Protein AF-A0A2W4VM36-F1 (afdb_monomer_lite)

Radius of gyration: 23.35 Å; chains: 1; bounding box: 33×44×79 Å

Sequence (121 aa):
MGRSMDVLLALVVIGFIAWWIRYNQLYSSGAVKVPFFSLGTQSQSKAKRVRVAHRPAPRATTKASPAAQREIGQAVSKITTYTHNSEVSVRLLHSTRQANMSKSMDWCAEKVIDDILRDRR

Structure (mmCIF, N/CA/C/O backbone):
data_AF-A0A2W4VM36-F1
#
_entry.id   AF-A0A2W4VM36-F1
#
loop_
_atom_site.group_PDB
_atom_site.id
_atom_site.type_symbol
_atom_site.label_atom_id
_atom_site.label_alt_id
_atom_site.label_comp_id
_atom_site.label_asym_id
_atom_site.label_entity_id
_atom_site.label_seq_id
_atom_site.pdbx_PDB_ins_code
_atom_site.Cartn_x
_atom_site.Cartn_y
_atom_site.Cartn_z
_atom_site.occupancy
_atom_site.B_iso_or_equiv
_atom_site.auth_seq_id
_atom_site.auth_comp_id
_atom_site.auth_asym_id
_atom_site.auth_atom_id
_atom_site.pdbx_PDB_model_num
ATOM 1 N N . MET A 1 1 ? 12.223 15.822 -35.181 1.00 57.28 1 MET A N 1
ATOM 2 C CA . MET A 1 1 ? 11.008 16.267 -34.458 1.00 57.28 1 MET A CA 1
ATOM 3 C C . MET A 1 1 ? 10.728 15.384 -33.226 1.00 57.28 1 MET A C 1
ATOM 5 O O . MET A 1 1 ? 9.612 14.931 -33.059 1.00 57.28 1 MET A O 1
ATOM 9 N N . GLY A 1 2 ? 11.724 15.111 -32.364 1.00 59.06 2 GLY A N 1
ATOM 10 C CA . GLY A 1 2 ? 11.544 14.240 -31.178 1.00 59.06 2 GLY A CA 1
ATOM 11 C C . GLY A 1 2 ? 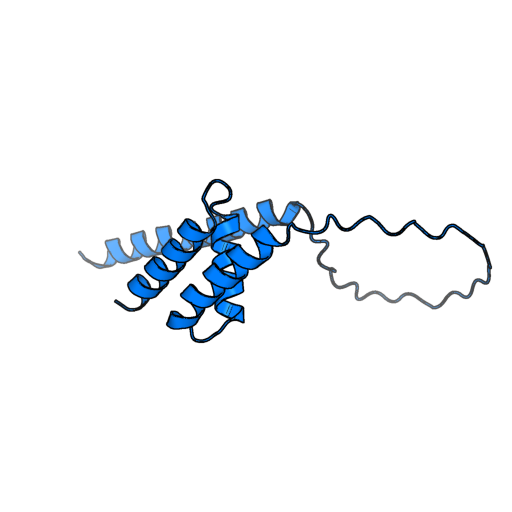11.633 14.973 -29.834 1.00 59.06 2 GLY A C 1
ATOM 12 O O . GLY A 1 2 ? 10.858 14.708 -28.930 1.00 59.06 2 GLY A O 1
ATOM 13 N N . ARG A 1 3 ? 12.501 15.989 -29.736 1.00 67.56 3 ARG A N 1
ATOM 14 C CA . ARG A 1 3 ? 12.806 16.693 -28.476 1.00 67.56 3 ARG A CA 1
ATOM 15 C C . ARG A 1 3 ? 11.641 17.486 -27.876 1.00 67.56 3 ARG A C 1
ATOM 17 O O . ARG A 1 3 ? 11.643 17.766 -26.687 1.00 67.56 3 ARG A O 1
ATOM 24 N N . SER A 1 4 ? 10.654 17.865 -28.684 1.00 71.94 4 SER A N 1
ATOM 25 C CA . SER A 1 4 ? 9.508 18.657 -28.222 1.00 71.94 4 SER A CA 1
ATOM 26 C C . SER A 1 4 ? 8.535 17.840 -27.364 1.00 71.94 4 SER A C 1
ATOM 28 O O . SER A 1 4 ? 7.858 18.413 -26.514 1.00 71.94 4 SER A O 1
ATOM 30 N N . MET A 1 5 ? 8.474 16.515 -27.554 1.00 74.44 5 MET A N 1
ATOM 31 C CA . MET A 1 5 ? 7.573 15.650 -26.783 1.00 74.44 5 MET A CA 1
ATOM 32 C C . MET A 1 5 ? 8.145 15.309 -25.403 1.00 74.44 5 MET A C 1
ATOM 34 O O . MET A 1 5 ? 7.396 15.298 -24.429 1.00 74.44 5 MET A O 1
ATOM 38 N N . ASP A 1 6 ? 9.467 15.151 -25.293 1.00 79.38 6 ASP A N 1
ATOM 39 C CA . ASP A 1 6 ? 10.146 14.931 -24.008 1.00 79.38 6 ASP A CA 1
ATOM 40 C C . ASP A 1 6 ? 9.979 16.123 -23.054 1.00 79.38 6 ASP A C 1
ATOM 42 O O . ASP A 1 6 ? 9.749 15.949 -21.858 1.00 79.38 6 ASP A O 1
ATOM 46 N N . VAL A 1 7 ? 10.033 17.350 -23.585 1.00 82.44 7 VAL A N 1
ATOM 47 C CA . VAL A 1 7 ? 9.868 18.573 -22.781 1.00 82.44 7 VAL A CA 1
ATOM 48 C C . VAL A 1 7 ? 8.433 18.708 -22.269 1.00 82.44 7 VAL A C 1
ATOM 50 O O . VAL A 1 7 ? 8.229 19.060 -21.109 1.00 82.44 7 VAL A O 1
ATOM 53 N N . LEU A 1 8 ? 7.431 18.383 -23.092 1.00 81.75 8 LEU A N 1
ATOM 54 C CA . LEU A 1 8 ? 6.030 18.391 -22.660 1.00 81.75 8 LEU A CA 1
ATOM 55 C C . LEU A 1 8 ? 5.766 17.339 -21.579 1.00 81.75 8 LEU A C 1
ATOM 57 O O . LEU A 1 8 ? 5.112 17.645 -20.582 1.00 81.75 8 LEU A O 1
ATOM 61 N N . LEU A 1 9 ? 6.322 16.134 -21.728 1.00 80.94 9 LEU A N 1
ATOM 62 C CA . LEU A 1 9 ? 6.195 15.079 -20.723 1.00 80.94 9 LEU A CA 1
ATOM 63 C C . LEU A 1 9 ? 6.853 15.492 -19.397 1.00 80.94 9 LEU A C 1
ATOM 65 O O . LEU A 1 9 ? 6.249 15.341 -18.336 1.00 80.94 9 LEU A O 1
ATOM 69 N N . ALA A 1 10 ? 8.047 16.086 -19.456 1.00 83.38 10 ALA A N 1
ATOM 70 C CA . ALA A 1 10 ? 8.747 16.579 -18.274 1.00 83.38 10 ALA A CA 1
ATOM 71 C C . ALA A 1 10 ? 7.945 17.663 -17.536 1.00 83.38 10 ALA A C 1
ATOM 73 O O . ALA A 1 10 ? 7.833 17.612 -16.313 1.00 83.38 10 ALA A O 1
ATOM 74 N N . LEU A 1 11 ? 7.329 18.608 -18.255 1.00 87.31 11 LEU A N 1
ATOM 75 C CA . LEU A 1 11 ? 6.503 19.654 -17.641 1.00 87.31 11 LEU A CA 1
ATOM 76 C C . LEU A 1 11 ? 5.245 19.088 -16.969 1.00 87.31 11 LEU A C 1
ATOM 78 O O . LEU A 1 11 ? 4.884 19.538 -15.881 1.00 87.31 11 LEU A O 1
ATOM 82 N N . VAL A 1 12 ? 4.612 18.074 -17.566 1.00 89.50 12 VAL A N 1
ATOM 83 C CA . VAL A 1 12 ? 3.453 17.391 -16.966 1.00 89.50 12 VAL A CA 1
ATOM 84 C C . VAL A 1 12 ? 3.860 16.637 -15.699 1.00 89.50 12 VAL A C 1
ATOM 86 O O . VAL A 1 12 ? 3.175 16.739 -14.681 1.00 89.50 12 VAL A O 1
ATOM 89 N N . VAL A 1 13 ? 4.998 15.939 -15.720 1.00 89.94 13 VAL A N 1
ATOM 90 C CA . VAL A 1 13 ? 5.521 15.210 -14.554 1.00 89.94 13 VAL A CA 1
ATOM 91 C C . VAL A 1 13 ? 5.911 16.172 -13.429 1.00 89.94 13 VAL A C 1
ATOM 93 O O . VAL A 1 13 ? 5.514 15.965 -12.283 1.00 89.94 13 VAL A O 1
ATOM 96 N N . ILE A 1 14 ? 6.620 17.260 -13.740 1.00 87.62 14 ILE A N 1
ATOM 97 C CA . ILE A 1 14 ? 7.004 18.283 -12.754 1.00 87.62 14 ILE A CA 1
ATOM 98 C C . ILE A 1 14 ? 5.755 18.948 -12.158 1.00 87.62 14 ILE A C 1
ATOM 100 O O . ILE A 1 14 ? 5.670 19.117 -10.940 1.00 87.62 14 ILE A O 1
ATOM 104 N N . GLY A 1 15 ? 4.760 19.269 -12.991 1.00 88.75 15 GLY A N 1
ATOM 105 C CA . GLY A 1 15 ? 3.479 19.816 -12.545 1.00 88.75 15 GLY A CA 1
ATOM 106 C C . GLY A 1 15 ? 2.716 18.857 -11.630 1.00 88.75 15 GLY A C 1
ATOM 107 O O . GLY A 1 15 ? 2.210 19.278 -10.590 1.00 88.75 15 GLY A O 1
ATOM 108 N N . PHE A 1 16 ? 2.691 17.564 -11.963 1.00 90.44 16 PHE A N 1
ATOM 109 C CA . PHE A 1 16 ? 2.055 16.530 -11.147 1.00 90.44 16 PHE A CA 1
ATOM 110 C C . PHE A 1 16 ? 2.750 16.360 -9.792 1.00 90.44 16 PHE A C 1
ATOM 112 O O . PHE A 1 16 ? 2.077 16.319 -8.764 1.00 90.44 16 PHE A O 1
ATOM 119 N N . ILE A 1 17 ? 4.087 16.342 -9.763 1.00 87.94 17 ILE A N 1
ATOM 120 C CA . ILE A 1 17 ? 4.870 16.260 -8.520 1.00 87.94 17 ILE A CA 1
ATOM 121 C C . ILE A 1 17 ? 4.621 17.495 -7.643 1.00 87.94 17 ILE A C 1
ATOM 123 O O . ILE A 1 17 ? 4.359 17.361 -6.447 1.00 87.94 17 ILE A O 1
ATOM 127 N N . ALA A 1 18 ? 4.645 18.700 -8.219 1.00 87.31 18 ALA A N 1
ATOM 128 C CA . ALA A 1 18 ? 4.385 19.935 -7.480 1.00 87.31 18 ALA A CA 1
ATOM 129 C C . ALA A 1 18 ? 2.949 19.986 -6.927 1.00 87.31 18 ALA A C 1
ATOM 131 O O . ALA A 1 18 ? 2.739 20.351 -5.766 1.00 87.31 18 ALA A O 1
ATOM 132 N N . TRP A 1 19 ? 1.965 19.569 -7.728 1.00 90.19 19 TRP A N 1
ATOM 133 C CA . TRP A 1 19 ? 0.569 19.464 -7.308 1.00 90.19 19 TRP A CA 1
ATOM 134 C C . TRP A 1 19 ? 0.386 18.423 -6.197 1.00 90.19 19 TRP A C 1
ATOM 136 O O . TRP A 1 19 ? -0.277 18.712 -5.204 1.00 90.19 19 TRP A O 1
ATOM 146 N N . TRP A 1 20 ? 1.044 17.267 -6.300 1.00 90.00 20 TRP A N 1
ATOM 147 C CA . TRP A 1 20 ? 1.037 16.215 -5.281 1.00 90.00 20 TRP A CA 1
ATOM 148 C C . TRP A 1 20 ? 1.623 16.694 -3.946 1.00 90.00 20 TRP A C 1
ATOM 150 O O . TRP A 1 20 ? 1.022 16.487 -2.890 1.00 90.00 20 TRP A O 1
ATOM 160 N N . ILE A 1 21 ? 2.758 17.401 -3.977 1.00 84.25 21 ILE A N 1
ATOM 161 C CA . ILE A 1 21 ? 3.381 17.990 -2.779 1.00 84.25 21 ILE A CA 1
ATOM 162 C C . ILE A 1 21 ? 2.445 19.024 -2.138 1.00 84.25 21 ILE A C 1
ATOM 164 O O . ILE A 1 21 ? 2.244 19.011 -0.920 1.00 84.25 21 ILE A O 1
ATOM 168 N N . ARG A 1 22 ? 1.838 19.902 -2.947 1.00 79.31 22 ARG A N 1
ATOM 169 C CA . ARG A 1 22 ? 0.881 20.916 -2.479 1.00 79.31 22 ARG A CA 1
ATOM 170 C C . ARG A 1 22 ? -0.367 20.268 -1.872 1.00 79.31 22 ARG A C 1
ATOM 172 O O . ARG A 1 22 ? -0.787 20.672 -0.789 1.00 79.31 22 ARG A O 1
ATOM 179 N N . TYR A 1 23 ? -0.917 19.247 -2.525 1.00 78.50 23 TYR A N 1
ATOM 180 C CA . TYR A 1 23 ? -2.064 18.476 -2.047 1.00 78.50 23 TYR A CA 1
ATOM 181 C C . TYR A 1 23 ? -1.762 17.804 -0.702 1.00 78.50 23 TYR A C 1
ATOM 183 O O . TYR A 1 23 ? -2.552 17.916 0.235 1.00 78.50 23 TYR A O 1
ATOM 191 N N . ASN A 1 24 ? -0.573 17.210 -0.556 1.00 78.06 24 ASN A N 1
ATOM 192 C CA . ASN A 1 24 ? -0.141 16.577 0.688 1.00 78.06 24 ASN A CA 1
ATOM 193 C C . ASN A 1 24 ? 0.087 17.587 1.835 1.00 78.06 24 ASN A C 1
ATOM 195 O O . ASN A 1 24 ? -0.206 17.283 2.992 1.00 78.06 24 ASN A O 1
ATOM 199 N N . GLN A 1 25 ? 0.550 18.812 1.542 1.00 66.38 25 GLN A N 1
ATOM 200 C CA . GLN A 1 25 ? 0.650 19.884 2.548 1.00 66.38 25 GLN A CA 1
ATOM 201 C C . GLN A 1 25 ? -0.722 20.395 3.011 1.00 66.38 25 GLN A C 1
ATOM 203 O O . GLN A 1 25 ? -0.924 20.613 4.209 1.00 66.38 25 GLN A O 1
ATOM 208 N N . LEU A 1 26 ? -1.679 20.561 2.092 1.00 62.94 26 LEU A N 1
ATOM 209 C CA . LEU A 1 26 ? -3.048 20.948 2.449 1.00 62.94 26 LEU A CA 1
ATOM 210 C C . LEU A 1 26 ? -3.749 19.856 3.268 1.00 62.94 26 LEU A C 1
ATOM 212 O O . LEU A 1 26 ? -4.417 20.174 4.248 1.00 62.94 26 LEU A O 1
ATOM 216 N N . TYR A 1 27 ? -3.530 18.580 2.943 1.00 59.12 27 TYR A N 1
ATOM 217 C CA . TYR A 1 27 ? -4.050 17.461 3.738 1.00 59.12 27 TYR A CA 1
ATOM 218 C C . TYR A 1 27 ? -3.354 17.317 5.103 1.00 59.12 27 TYR A C 1
ATOM 220 O O . TYR A 1 27 ? -3.999 16.995 6.101 1.00 59.12 27 TYR A O 1
ATOM 228 N N . SER A 1 28 ? -2.056 17.624 5.186 1.00 54.16 28 SER A N 1
ATOM 229 C CA . SER A 1 28 ? -1.293 17.614 6.448 1.00 54.16 28 SER A CA 1
ATOM 230 C C . SER A 1 28 ? -1.625 18.791 7.379 1.00 54.16 28 SER A C 1
ATOM 232 O O . SER A 1 28 ? -1.258 18.769 8.555 1.00 54.16 28 SER A O 1
ATOM 234 N N . SER A 1 29 ? -2.378 19.792 6.905 1.00 51.03 29 SER A N 1
ATOM 235 C CA . SER A 1 29 ? -2.832 20.935 7.717 1.00 51.03 29 SER A CA 1
ATOM 236 C C . SER A 1 29 ? -3.943 20.574 8.718 1.00 51.03 29 SER A C 1
ATOM 238 O O . SER A 1 29 ? -4.366 21.420 9.503 1.00 51.03 29 SER A O 1
ATOM 240 N N . GLY A 1 30 ? -4.384 19.311 8.736 1.00 52.44 30 GLY A N 1
ATOM 241 C CA . GLY A 1 30 ? -5.329 18.789 9.719 1.00 52.44 30 GLY A CA 1
ATOM 242 C C . GLY A 1 30 ? -4.738 18.487 11.102 1.00 52.44 30 GLY A C 1
ATOM 243 O O . GLY A 1 30 ? -5.487 18.569 12.067 1.00 52.44 30 GLY A O 1
ATOM 244 N N . ALA A 1 31 ? -3.442 18.152 11.234 1.00 52.44 31 ALA A N 1
ATOM 245 C CA . ALA A 1 31 ? -2.775 17.963 12.536 1.00 52.44 31 ALA A CA 1
ATOM 246 C C . ALA A 1 31 ? -1.314 17.485 12.405 1.00 52.44 31 ALA A C 1
ATOM 248 O O . ALA A 1 31 ? -1.039 16.328 12.695 1.00 52.44 31 ALA A O 1
ATOM 249 N N . VAL A 1 32 ? -0.342 18.347 12.088 1.00 48.34 32 VAL A N 1
ATOM 250 C CA . VAL A 1 32 ? 1.028 18.143 12.602 1.00 48.34 32 VAL A CA 1
ATOM 251 C C . VAL A 1 32 ? 1.684 19.498 12.858 1.00 48.34 32 VAL A C 1
ATOM 253 O O . VAL A 1 32 ? 2.175 20.167 11.954 1.00 48.34 32 VAL A O 1
ATOM 256 N N . LYS A 1 33 ? 1.722 19.893 14.134 1.00 47.38 33 LYS A N 1
ATOM 257 C CA . LYS A 1 33 ? 2.700 20.849 14.662 1.00 47.38 33 LYS A CA 1
ATOM 258 C C . LYS A 1 33 ? 4.086 20.225 14.451 1.00 47.38 33 LYS A C 1
ATOM 260 O O . LYS A 1 33 ? 4.552 19.461 15.290 1.00 47.38 33 LYS A O 1
ATOM 265 N N . VAL A 1 34 ? 4.718 20.481 13.310 1.00 51.62 34 VAL A N 1
ATOM 266 C CA . VAL A 1 34 ? 6.144 20.185 13.139 1.00 51.62 34 VAL A CA 1
ATOM 267 C C . VAL A 1 34 ? 6.924 21.164 14.025 1.00 51.62 34 VAL A C 1
ATOM 269 O O . VAL A 1 34 ? 6.666 22.369 13.950 1.00 51.62 34 VAL A O 1
ATOM 272 N N . PRO A 1 35 ? 7.807 20.689 14.922 1.00 50.12 35 PRO A N 1
ATOM 273 C CA . PRO A 1 35 ? 8.565 21.558 15.807 1.00 50.12 35 PRO A CA 1
ATOM 274 C C . PRO A 1 35 ? 9.556 22.349 14.959 1.00 50.12 35 PRO A C 1
ATOM 276 O O . PRO A 1 35 ? 10.611 21.855 14.568 1.00 50.12 35 PRO A O 1
ATOM 279 N N . PHE A 1 36 ? 9.180 23.583 14.639 1.00 47.00 36 PHE A N 1
ATOM 280 C CA . PHE A 1 36 ? 10.106 24.551 14.094 1.00 47.00 36 PHE A CA 1
ATOM 281 C C . PHE A 1 36 ? 11.180 24.816 15.151 1.00 47.00 36 PHE A C 1
ATOM 283 O O . PHE A 1 36 ? 10.902 25.178 16.293 1.00 47.00 36 PHE A O 1
ATOM 290 N N . PHE A 1 37 ? 12.404 24.545 14.730 1.00 49.75 37 PHE A N 1
ATOM 291 C CA . PHE A 1 37 ? 13.678 24.835 15.356 1.00 49.75 37 PHE A CA 1
ATOM 292 C C . PHE A 1 37 ? 13.659 26.206 16.065 1.00 49.75 37 PHE A C 1
ATOM 294 O O . PHE A 1 37 ? 13.718 27.248 15.418 1.00 49.75 37 PHE A O 1
ATOM 301 N N . SER A 1 38 ? 13.570 26.217 17.398 1.00 41.31 38 SER A N 1
ATOM 302 C CA . SER A 1 38 ? 13.738 27.431 18.206 1.00 41.31 38 SER A CA 1
ATOM 303 C C . SER A 1 38 ? 15.137 27.421 18.809 1.00 41.31 38 SER A C 1
ATOM 305 O O . SER A 1 38 ? 15.342 27.048 19.964 1.00 41.31 38 SER A O 1
ATOM 307 N N . LEU A 1 39 ? 16.115 27.806 17.990 1.00 52.69 39 LEU A N 1
ATOM 308 C CA . LEU A 1 39 ? 17.446 28.184 18.447 1.00 52.69 39 LEU A CA 1
ATOM 309 C C . LEU A 1 39 ? 17.320 29.577 19.087 1.00 52.69 39 LEU A C 1
ATOM 311 O O . LEU A 1 39 ? 17.382 30.599 18.412 1.00 52.69 39 LEU A O 1
ATOM 315 N N . GLY A 1 40 ? 17.034 29.612 20.386 1.00 42.81 40 GLY A N 1
ATOM 316 C CA . GLY A 1 40 ? 16.792 30.855 21.110 1.00 42.81 40 GLY A CA 1
ATOM 317 C C . GLY A 1 40 ? 16.876 30.632 22.610 1.00 42.81 40 GLY A C 1
ATOM 318 O O . GLY A 1 40 ? 15.947 30.130 23.232 1.00 42.81 40 GLY A O 1
ATOM 319 N N . THR A 1 41 ? 18.032 30.982 23.157 1.00 56.09 41 THR A N 1
ATOM 320 C CA . THR A 1 41 ? 18.379 31.130 24.574 1.00 56.09 41 THR A CA 1
ATOM 321 C C . THR A 1 41 ? 17.193 31.475 25.485 1.00 56.09 41 THR A C 1
ATOM 323 O O . THR A 1 41 ? 16.659 32.581 25.411 1.00 56.09 41 THR A O 1
ATOM 326 N N . GLN A 1 42 ? 16.839 30.592 26.423 1.00 46.88 42 GLN A N 1
ATOM 327 C CA . GLN A 1 42 ? 15.996 30.980 27.556 1.00 46.88 42 GLN A CA 1
ATOM 328 C C . GLN A 1 42 ? 16.549 30.438 28.875 1.00 46.88 42 GLN A C 1
ATOM 330 O O . GLN A 1 42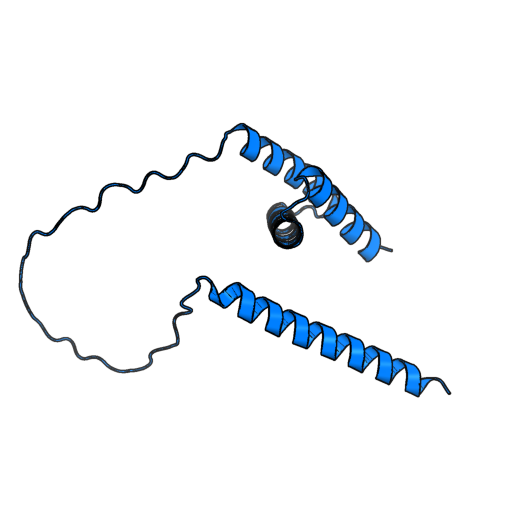 ? 16.275 29.329 29.324 1.00 46.88 42 GLN A O 1
ATOM 335 N N . SER A 1 43 ? 17.408 31.288 29.433 1.00 45.38 43 SER A N 1
ATOM 336 C CA . SER A 1 43 ? 17.655 31.544 30.848 1.00 45.38 43 SER A CA 1
ATOM 337 C C . SER A 1 43 ? 16.728 30.812 31.828 1.00 45.38 43 SER A C 1
ATOM 339 O O . SER A 1 43 ? 15.514 31.030 31.868 1.00 45.38 43 SER A O 1
ATOM 341 N N . GLN A 1 44 ? 17.344 29.985 32.674 1.00 54.50 44 GLN A N 1
ATOM 342 C CA . GLN A 1 44 ? 16.719 29.375 33.839 1.00 54.50 44 GLN A CA 1
ATOM 343 C C . GLN A 1 44 ? 16.205 30.456 34.793 1.00 54.50 44 GLN A C 1
ATOM 345 O O . GLN A 1 44 ? 16.982 31.143 35.451 1.00 54.50 44 GLN A O 1
ATOM 350 N N . SER A 1 45 ? 14.886 30.549 34.936 1.00 47.22 45 SER A N 1
ATOM 351 C CA . SER A 1 45 ? 14.264 31.304 36.022 1.00 47.22 45 SER A CA 1
ATOM 352 C C . SER A 1 45 ? 13.583 30.332 36.978 1.00 47.22 45 SER A C 1
ATOM 354 O O . SER A 1 45 ? 12.537 29.757 36.686 1.00 47.22 45 SER A O 1
ATOM 356 N N . LYS A 1 46 ? 14.221 30.142 38.137 1.00 54.22 46 LYS A N 1
ATOM 357 C CA . LYS A 1 46 ? 13.657 29.523 39.340 1.00 54.22 46 LYS A CA 1
ATOM 358 C C . LYS A 1 46 ? 12.296 30.147 39.673 1.00 54.22 46 LYS A C 1
ATOM 360 O O . LYS A 1 46 ? 12.242 31.336 39.963 1.00 54.22 46 LYS A O 1
ATOM 365 N N . ALA A 1 47 ? 11.241 29.341 39.781 1.00 51.06 47 ALA A N 1
ATOM 366 C CA . ALA A 1 47 ? 10.076 29.689 40.598 1.00 51.06 47 ALA A CA 1
ATOM 367 C C . ALA A 1 47 ? 9.282 28.445 41.026 1.00 51.06 47 ALA A C 1
ATOM 369 O O . ALA A 1 47 ? 8.397 27.944 40.342 1.00 51.06 47 ALA A O 1
ATOM 370 N N . LYS A 1 48 ? 9.619 27.984 42.229 1.00 61.69 48 LYS A N 1
ATOM 371 C CA . LYS A 1 48 ? 8.755 27.328 43.216 1.00 61.69 48 LYS A CA 1
ATOM 372 C C . LYS A 1 48 ? 7.267 27.689 43.046 1.00 61.69 48 LYS A C 1
ATOM 374 O O . LYS A 1 48 ? 6.917 28.847 43.257 1.00 61.69 48 LYS A O 1
ATOM 379 N N . ARG A 1 49 ? 6.396 26.697 42.806 1.00 51.47 49 ARG A N 1
ATOM 380 C CA . ARG A 1 49 ? 5.048 26.595 43.414 1.00 51.47 49 ARG A CA 1
ATOM 381 C C . ARG A 1 49 ? 4.375 25.256 43.100 1.00 51.47 49 ARG A C 1
ATOM 383 O O . ARG A 1 49 ? 3.986 24.972 41.976 1.00 51.47 49 ARG A O 1
ATOM 390 N N . VAL A 1 50 ? 4.205 24.472 44.160 1.00 60.69 50 VAL A N 1
ATOM 391 C CA . VAL A 1 50 ? 3.264 23.357 44.266 1.00 60.69 50 VAL A CA 1
ATOM 392 C C . VAL A 1 50 ? 1.854 23.874 43.979 1.00 60.69 50 VAL A C 1
ATOM 394 O O . VAL A 1 50 ? 1.379 24.769 44.679 1.00 60.69 50 VAL A O 1
ATOM 397 N N . ARG A 1 51 ? 1.175 23.294 42.985 1.00 53.94 51 ARG A N 1
ATOM 398 C CA . ARG A 1 51 ? -0.290 23.275 42.900 1.00 53.94 51 ARG A CA 1
ATOM 399 C C . ARG A 1 51 ? -0.748 21.915 42.387 1.00 53.94 51 ARG A C 1
ATOM 401 O O . ARG A 1 51 ? -0.425 21.507 41.279 1.00 53.94 51 ARG A O 1
ATOM 408 N N . VAL A 1 52 ? -1.500 21.237 43.245 1.00 60.53 52 VAL A N 1
ATOM 409 C CA . VAL A 1 52 ? -2.355 20.094 42.937 1.00 60.53 52 VAL A CA 1
ATOM 410 C C . VAL A 1 52 ? -3.337 20.525 41.845 1.00 60.53 52 VAL A C 1
ATOM 412 O O . VAL A 1 52 ? -4.086 21.476 42.052 1.00 60.53 52 VAL A O 1
ATOM 415 N N . ALA A 1 53 ? -3.329 19.861 40.689 1.00 55.22 53 ALA A N 1
ATOM 416 C CA . ALA A 1 53 ? -4.355 20.051 39.668 1.00 55.22 53 ALA A CA 1
ATOM 417 C C . ALA A 1 53 ? -4.531 18.781 38.821 1.00 55.22 53 ALA A C 1
ATOM 419 O O . ALA A 1 53 ? -3.639 18.371 38.089 1.00 55.22 53 ALA A O 1
ATOM 420 N N . HIS A 1 54 ? -5.707 18.176 38.991 1.00 53.03 54 HIS A N 1
ATOM 421 C CA . HIS A 1 54 ? -6.448 17.316 38.068 1.00 53.03 54 HIS A CA 1
ATOM 422 C C . HIS A 1 54 ? -5.664 16.325 37.186 1.00 53.03 54 HIS A C 1
ATOM 424 O O . HIS A 1 54 ? -5.192 16.654 36.102 1.00 53.03 54 HIS A O 1
ATOM 430 N N . ARG A 1 55 ? -5.670 15.045 37.589 1.00 55.53 55 ARG A N 1
ATOM 431 C CA . ARG A 1 55 ? -5.482 13.909 36.670 1.00 55.53 55 ARG A CA 1
ATOM 432 C C . ARG A 1 55 ? -6.563 13.982 35.574 1.00 55.53 55 ARG A C 1
ATOM 434 O O . ARG A 1 55 ? -7.739 13.857 35.928 1.00 55.53 55 ARG A O 1
ATOM 441 N N . PRO A 1 56 ? -6.225 14.159 34.285 1.00 58.59 56 PRO A N 1
ATOM 442 C CA . PRO A 1 56 ? -7.188 13.945 33.215 1.00 58.59 56 PRO A CA 1
ATOM 443 C C . PRO A 1 56 ? -7.511 12.448 33.149 1.00 58.59 56 PRO A C 1
ATOM 445 O O . PRO A 1 56 ? -6.613 11.605 33.180 1.00 58.59 56 PRO A O 1
ATOM 448 N N . ALA A 1 57 ? -8.801 12.119 33.110 1.00 64.12 57 ALA A N 1
ATOM 449 C CA . ALA A 1 57 ? -9.274 10.749 32.958 1.00 64.12 57 ALA A CA 1
ATOM 450 C C . ALA A 1 57 ? -8.655 10.096 31.702 1.00 64.12 57 ALA A C 1
ATOM 452 O O . ALA A 1 57 ? -8.481 10.783 30.687 1.00 64.12 57 ALA A O 1
ATOM 453 N N . PRO A 1 58 ? -8.322 8.791 31.734 1.00 59.94 58 PRO A N 1
ATOM 454 C CA . PRO A 1 58 ? -7.813 8.091 30.565 1.00 59.94 58 PRO A CA 1
ATOM 455 C C . PRO A 1 58 ? -8.875 8.135 29.466 1.00 59.94 58 PRO A C 1
ATOM 457 O O . PRO A 1 58 ? -9.954 7.556 29.578 1.00 59.94 58 PRO A O 1
ATOM 460 N N . ARG A 1 59 ? -8.558 8.880 28.407 1.00 52.72 59 ARG A N 1
ATOM 461 C CA . ARG A 1 59 ? -9.344 8.987 27.183 1.00 52.72 59 ARG A CA 1
ATOM 462 C C . ARG A 1 59 ? -9.547 7.569 26.657 1.00 52.72 59 ARG A C 1
ATOM 464 O O . ARG A 1 59 ? -8.570 6.913 26.306 1.00 52.72 59 ARG A O 1
ATOM 471 N N . ALA A 1 60 ? -10.791 7.094 26.667 1.00 52.69 60 ALA A N 1
ATOM 472 C CA . ALA A 1 60 ? -11.160 5.789 26.144 1.00 52.69 60 ALA A CA 1
ATOM 473 C C . ALA A 1 60 ? -10.629 5.668 24.711 1.00 52.69 60 ALA A C 1
ATOM 475 O O . ALA A 1 60 ? -11.140 6.301 23.787 1.00 52.69 60 ALA A O 1
ATOM 476 N N . THR A 1 61 ? -9.561 4.895 24.538 1.00 56.09 61 THR A N 1
ATOM 477 C CA . THR A 1 61 ? -9.144 4.421 23.230 1.00 56.09 61 THR A CA 1
ATOM 478 C C . THR A 1 61 ? -10.270 3.514 22.765 1.00 56.09 61 THR A C 1
ATOM 480 O O . THR A 1 61 ? -10.512 2.449 23.334 1.00 56.09 61 THR A O 1
ATOM 483 N N . THR A 1 62 ? -11.042 3.988 21.793 1.00 60.81 62 THR A N 1
ATOM 484 C CA . THR A 1 62 ? -12.009 3.184 21.054 1.00 60.81 62 THR A CA 1
ATOM 485 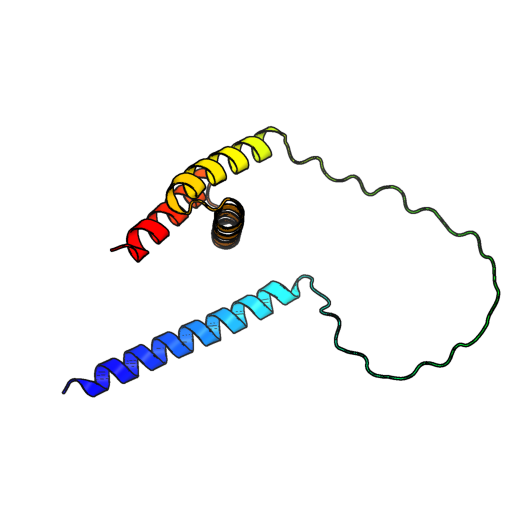C C . THR A 1 62 ? -11.273 1.937 20.584 1.00 60.81 62 THR A C 1
ATOM 487 O O . THR A 1 62 ? -10.427 1.997 19.694 1.00 60.81 62 THR A O 1
ATOM 490 N N . LYS A 1 63 ? -11.514 0.813 21.269 1.00 57.00 63 LYS A N 1
ATOM 491 C CA . LYS A 1 63 ? -10.910 -0.476 20.948 1.00 57.00 63 LYS A CA 1
ATOM 492 C C . LYS A 1 63 ? -11.326 -0.792 19.518 1.00 57.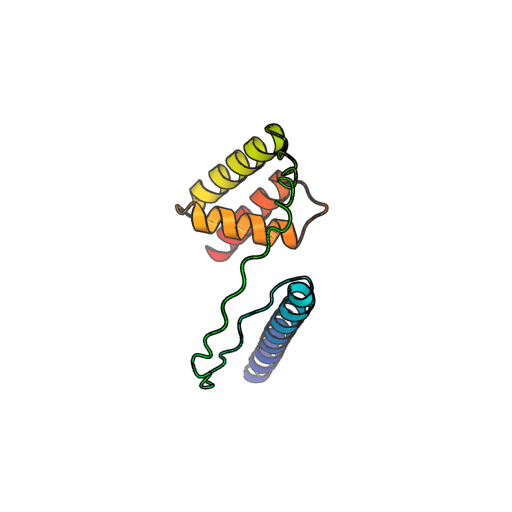00 63 LYS A C 1
ATOM 494 O O . LYS A 1 63 ? -12.500 -1.056 19.268 1.00 57.00 63 LYS A O 1
ATOM 499 N N . ALA A 1 64 ? -10.384 -0.679 18.585 1.00 60.31 64 ALA A N 1
ATOM 500 C CA . ALA A 1 64 ? -10.601 -1.087 17.209 1.00 60.31 64 ALA A CA 1
ATOM 501 C C . ALA A 1 64 ? -11.151 -2.518 17.232 1.00 60.31 64 ALA A C 1
ATOM 503 O O . ALA A 1 64 ? -10.616 -3.372 17.941 1.00 60.31 64 ALA A O 1
ATOM 504 N N . SER A 1 65 ? -12.260 -2.748 16.526 1.00 69.56 65 SER A N 1
ATOM 505 C CA . SER A 1 65 ? -12.912 -4.055 16.496 1.00 69.56 65 SER A CA 1
ATOM 506 C C . SER A 1 65 ? -11.883 -5.131 16.120 1.00 69.56 65 SER A C 1
ATOM 508 O O . SER A 1 65 ? -11.153 -4.944 15.140 1.00 69.56 65 SER A O 1
ATOM 510 N N . PRO A 1 66 ? -11.803 -6.255 16.855 1.00 75.06 66 PRO A N 1
ATOM 511 C CA . PRO A 1 66 ? -10.832 -7.313 16.573 1.00 75.06 66 PRO A CA 1
ATOM 512 C C . PRO A 1 66 ? -10.990 -7.897 15.160 1.00 75.06 66 PRO A C 1
ATOM 514 O O . PRO A 1 66 ? -10.028 -8.423 14.606 1.00 75.06 66 PRO A O 1
ATOM 517 N N . ALA A 1 67 ? -12.172 -7.767 14.547 1.00 75.94 67 ALA A N 1
ATOM 518 C CA . ALA A 1 67 ? -12.401 -8.137 13.151 1.00 75.94 67 ALA A CA 1
ATOM 519 C C . ALA A 1 67 ? -11.585 -7.266 12.177 1.00 75.94 67 ALA A C 1
ATOM 521 O O . ALA A 1 67 ? -10.874 -7.796 11.327 1.00 75.94 67 ALA A O 1
ATOM 522 N N . ALA A 1 68 ? -11.579 -5.944 12.374 1.00 74.31 68 ALA A N 1
ATOM 523 C CA . ALA A 1 68 ? -10.859 -5.011 11.507 1.00 74.31 68 ALA A CA 1
ATOM 524 C C . ALA A 1 68 ? -9.332 -5.205 11.577 1.00 74.31 68 ALA A C 1
ATOM 526 O O . ALA A 1 68 ? -8.631 -5.054 10.579 1.00 74.31 68 ALA A O 1
ATOM 527 N N . GLN A 1 69 ? -8.801 -5.587 12.744 1.00 81.69 69 GLN A N 1
ATOM 528 C CA . GLN A 1 69 ? -7.376 -5.908 12.884 1.00 81.69 69 GLN A CA 1
ATOM 529 C C . GLN A 1 69 ? -6.982 -7.173 12.111 1.00 81.69 69 GLN A C 1
ATOM 531 O O . GLN A 1 69 ? -5.901 -7.214 11.521 1.00 81.69 69 GLN A O 1
ATOM 536 N N . ARG A 1 70 ? -7.852 -8.191 12.078 1.00 85.00 70 ARG A N 1
ATOM 537 C CA . ARG A 1 70 ? -7.607 -9.422 11.310 1.00 85.00 70 ARG A CA 1
ATOM 538 C C . ARG A 1 70 ? -7.589 -9.152 9.808 1.00 85.00 70 ARG A C 1
ATOM 540 O O . ARG A 1 70 ? -6.704 -9.656 9.124 1.00 85.00 70 ARG A O 1
ATOM 547 N N . GLU A 1 71 ? -8.507 -8.323 9.317 1.00 85.31 71 GLU A N 1
ATOM 548 C CA . GLU A 1 71 ? -8.568 -7.933 7.901 1.00 85.31 71 GLU A CA 1
ATOM 549 C C . GLU A 1 71 ? -7.296 -7.205 7.448 1.00 85.31 71 GLU A C 1
ATOM 551 O O . GLU A 1 71 ? -6.730 -7.528 6.403 1.00 85.31 71 GLU A O 1
ATOM 556 N N . ILE A 1 72 ? -6.792 -6.271 8.264 1.00 87.00 72 ILE A N 1
ATOM 557 C CA . ILE A 1 72 ? -5.530 -5.571 7.983 1.00 87.00 72 ILE A CA 1
ATOM 558 C C . ILE A 1 72 ? -4.362 -6.563 7.961 1.00 87.00 72 ILE A C 1
ATOM 560 O O . ILE A 1 72 ? -3.545 -6.524 7.044 1.00 87.00 72 ILE A O 1
ATOM 564 N N . GLY A 1 73 ? -4.290 -7.481 8.930 1.00 89.38 73 GLY A N 1
ATOM 565 C CA . GLY A 1 73 ? -3.232 -8.494 8.982 1.00 89.38 73 GLY A CA 1
ATOM 566 C C . GLY A 1 73 ? -3.204 -9.395 7.743 1.00 89.38 73 GLY A C 1
ATOM 567 O O . GLY A 1 73 ? -2.133 -9.646 7.188 1.00 89.38 73 GLY A O 1
ATOM 568 N N . GLN A 1 74 ? -4.374 -9.825 7.263 1.00 92.75 74 GLN A N 1
ATOM 569 C CA . GLN A 1 74 ? -4.492 -10.629 6.043 1.00 92.75 74 GLN A CA 1
ATOM 570 C C . GLN A 1 74 ? -4.062 -9.844 4.796 1.00 92.75 74 GLN A C 1
ATOM 572 O O . GLN A 1 74 ? -3.279 -10.353 3.994 1.00 92.75 74 GLN A O 1
ATOM 577 N N . ALA A 1 75 ? -4.506 -8.592 4.657 1.00 91.62 75 ALA A N 1
ATOM 578 C CA . ALA A 1 75 ? -4.111 -7.715 3.555 1.00 91.62 75 ALA A CA 1
ATOM 579 C C . ALA A 1 75 ? -2.592 -7.463 3.526 1.00 91.62 75 ALA A C 1
ATOM 581 O O . ALA A 1 75 ? -1.955 -7.577 2.478 1.00 91.62 75 ALA A O 1
ATOM 582 N N . VAL A 1 76 ? -1.990 -7.184 4.686 1.00 93.56 76 VAL A N 1
ATOM 583 C CA . VAL A 1 76 ? -0.539 -6.979 4.816 1.00 93.56 76 VAL A CA 1
ATOM 584 C C . VAL A 1 76 ? 0.231 -8.253 4.476 1.00 93.56 76 VAL A C 1
ATOM 586 O O . VAL A 1 76 ? 1.252 -8.175 3.792 1.00 93.56 76 VAL A O 1
ATOM 589 N N . SER A 1 77 ? -0.246 -9.423 4.908 1.00 93.75 77 SER A N 1
ATOM 590 C CA . SER A 1 77 ? 0.391 -10.706 4.591 1.00 93.75 77 SER A CA 1
ATOM 591 C C . SER A 1 77 ? 0.439 -10.956 3.081 1.00 93.75 77 SER A C 1
ATOM 593 O O . SER A 1 77 ? 1.516 -11.262 2.572 1.00 93.75 77 SER A O 1
ATOM 595 N N . LYS A 1 78 ? -0.667 -10.712 2.358 1.00 93.56 78 LYS A N 1
ATOM 596 C CA . LYS A 1 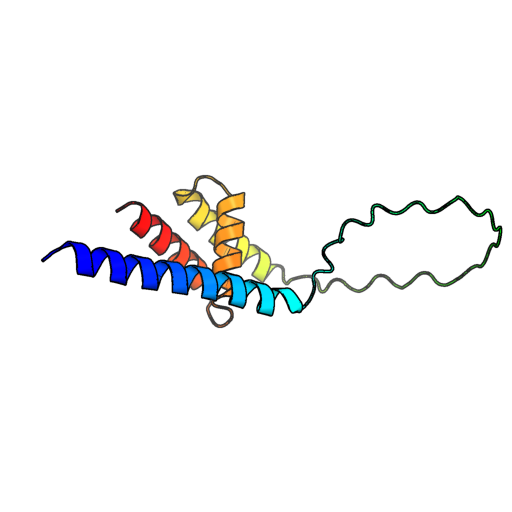78 ? -0.725 -10.827 0.888 1.00 93.56 78 LYS A CA 1
ATOM 597 C C . LYS A 1 78 ? 0.305 -9.925 0.197 1.00 93.56 78 LYS A C 1
ATOM 599 O O . LYS A 1 78 ? 1.027 -10.377 -0.684 1.00 93.56 78 LYS A O 1
ATOM 604 N N . ILE A 1 79 ? 0.407 -8.658 0.608 1.00 93.75 79 ILE A N 1
ATOM 605 C CA . ILE A 1 79 ? 1.356 -7.699 0.009 1.00 93.75 79 ILE A CA 1
ATOM 606 C C . ILE A 1 79 ? 2.807 -8.088 0.328 1.00 93.75 79 ILE A C 1
ATOM 608 O O . ILE A 1 79 ? 3.691 -7.980 -0.523 1.00 93.75 79 ILE A O 1
ATOM 612 N N . THR A 1 80 ? 3.051 -8.586 1.543 1.00 95.38 80 THR A N 1
ATOM 613 C CA . THR A 1 80 ? 4.389 -8.978 2.011 1.00 95.38 80 THR A CA 1
ATOM 614 C C . THR A 1 80 ? 4.970 -10.128 1.197 1.00 95.38 80 THR A C 1
ATOM 616 O O . THR A 1 80 ? 6.182 -10.170 1.016 1.00 95.38 80 THR A O 1
ATOM 619 N N . THR A 1 81 ? 4.140 -10.998 0.617 1.00 94.50 81 THR A N 1
ATOM 620 C CA . THR A 1 81 ? 4.589 -12.019 -0.343 1.00 94.50 81 THR A CA 1
ATOM 621 C C . THR A 1 81 ? 5.310 -11.418 -1.558 1.00 94.50 81 THR A C 1
ATOM 623 O O . THR A 1 81 ? 6.204 -12.050 -2.111 1.00 94.50 81 THR A O 1
ATOM 626 N N . TYR A 1 82 ? 4.975 -10.189 -1.962 1.00 92.62 82 TYR A N 1
ATOM 627 C CA . TYR A 1 82 ? 5.600 -9.522 -3.108 1.00 92.62 82 TYR A CA 1
ATOM 628 C C . TYR A 1 82 ? 6.756 -8.606 -2.695 1.00 92.62 82 TYR A C 1
ATOM 630 O O . TYR A 1 82 ? 7.801 -8.589 -3.354 1.00 92.62 82 TYR A O 1
ATOM 638 N N . THR A 1 83 ? 6.592 -7.843 -1.612 1.00 92.69 83 THR A N 1
ATOM 639 C CA . THR A 1 83 ? 7.592 -6.864 -1.146 1.00 92.69 83 THR A CA 1
ATOM 640 C C . THR A 1 83 ? 8.698 -7.487 -0.297 1.00 92.69 83 THR A C 1
ATOM 642 O O . THR A 1 83 ? 9.769 -6.898 -0.189 1.00 92.69 83 THR A O 1
ATOM 645 N N . HIS A 1 84 ? 8.447 -8.648 0.319 1.00 92.50 84 HIS A N 1
ATOM 646 C CA . HIS A 1 84 ? 9.300 -9.287 1.330 1.00 92.50 84 HIS A CA 1
ATOM 647 C C . HIS A 1 84 ? 9.625 -8.382 2.535 1.00 92.50 84 HIS A C 1
ATOM 649 O O . HIS A 1 84 ? 10.543 -8.663 3.303 1.00 92.50 84 HIS A O 1
ATOM 655 N N . ASN A 1 85 ? 8.869 -7.295 2.725 1.00 93.75 85 ASN A N 1
ATOM 656 C CA . ASN A 1 85 ? 9.065 -6.338 3.806 1.00 93.75 85 ASN A CA 1
ATOM 657 C C . ASN A 1 85 ? 7.708 -5.891 4.362 1.00 93.75 85 ASN A C 1
ATOM 659 O O . ASN A 1 85 ? 6.969 -5.140 3.721 1.00 93.75 85 ASN A O 1
ATOM 663 N N . SER A 1 86 ? 7.399 -6.331 5.584 1.00 91.75 86 SER A N 1
ATOM 664 C CA . SER A 1 86 ? 6.126 -6.041 6.246 1.00 91.75 86 SER A CA 1
ATOM 665 C C . SER A 1 86 ? 5.925 -4.554 6.535 1.00 91.75 86 SER A C 1
ATOM 667 O O . SER A 1 86 ? 4.799 -4.071 6.445 1.00 91.75 86 SER A O 1
ATOM 669 N N . GLU A 1 87 ? 6.983 -3.801 6.848 1.00 93.25 87 GLU A N 1
ATOM 670 C CA . GLU A 1 87 ? 6.868 -2.359 7.100 1.00 93.25 87 GLU A CA 1
ATOM 671 C C . GLU A 1 87 ? 6.483 -1.600 5.831 1.00 93.25 87 GLU A C 1
ATOM 673 O O . GLU A 1 87 ? 5.617 -0.721 5.862 1.00 93.25 87 GLU A O 1
ATOM 678 N N . VAL A 1 88 ? 7.089 -1.968 4.700 1.00 93.69 88 VAL A N 1
ATOM 679 C CA . VAL A 1 88 ? 6.750 -1.399 3.390 1.00 93.69 88 VAL A CA 1
ATOM 680 C C . VAL A 1 88 ? 5.316 -1.765 3.017 1.00 93.69 88 VAL A C 1
ATOM 682 O O . VAL A 1 88 ? 4.554 -0.882 2.626 1.00 93.69 88 VAL A O 1
ATOM 685 N N . SER A 1 89 ? 4.905 -3.019 3.223 1.00 94.00 89 SER A N 1
ATOM 686 C CA . SER A 1 89 ? 3.527 -3.465 2.984 1.00 94.00 89 SER A CA 1
ATOM 687 C C . SER A 1 89 ? 2.500 -2.651 3.773 1.00 94.00 89 SER A C 1
ATOM 689 O O . SER A 1 89 ? 1.493 -2.221 3.213 1.00 94.00 89 SER A O 1
ATOM 691 N N . VAL A 1 90 ? 2.764 -2.389 5.058 1.00 94.88 90 VAL A N 1
ATOM 692 C CA . VAL A 1 90 ? 1.883 -1.577 5.911 1.00 94.88 90 VAL A CA 1
ATOM 693 C C . VAL A 1 90 ? 1.812 -0.136 5.406 1.00 94.88 90 VAL A C 1
ATOM 695 O O . VAL A 1 90 ? 0.718 0.422 5.315 1.00 94.88 90 VAL A O 1
ATOM 698 N N . ARG A 1 91 ? 2.951 0.470 5.041 1.00 94.56 91 ARG A N 1
ATOM 699 C CA . ARG A 1 91 ? 2.990 1.846 4.514 1.00 94.56 91 ARG A CA 1
ATOM 700 C C . ARG A 1 91 ? 2.223 1.976 3.200 1.00 94.56 91 ARG A C 1
ATOM 702 O O . ARG A 1 91 ? 1.430 2.906 3.063 1.00 94.56 91 ARG A O 1
ATOM 709 N N . LEU A 1 92 ? 2.419 1.039 2.272 1.00 94.19 92 LEU A N 1
ATOM 710 C CA . LEU A 1 92 ? 1.710 1.013 0.991 1.00 94.19 92 LEU A CA 1
ATOM 711 C C . LEU A 1 92 ? 0.204 0.843 1.201 1.00 94.19 92 LEU A C 1
ATOM 713 O O . LEU A 1 92 ? -0.580 1.628 0.675 1.00 94.19 92 LEU A O 1
ATOM 717 N N . LEU A 1 93 ? -0.203 -0.113 2.040 1.00 94.81 93 LEU A N 1
ATOM 718 C CA . LEU A 1 93 ? -1.615 -0.341 2.341 1.00 94.81 93 LEU A CA 1
ATOM 719 C C . LEU A 1 93 ? -2.271 0.896 2.974 1.00 94.81 93 LEU A C 1
ATOM 721 O O . LEU A 1 93 ? -3.366 1.284 2.567 1.00 94.81 93 LEU A O 1
ATOM 725 N N . HIS A 1 94 ? -1.602 1.549 3.930 1.00 94.31 94 HIS A N 1
ATOM 726 C CA . HIS A 1 94 ? -2.108 2.779 4.545 1.00 94.31 94 HIS A CA 1
ATOM 727 C C . HIS A 1 94 ? -2.224 3.931 3.545 1.00 94.31 94 HIS A C 1
ATOM 729 O O . HIS A 1 94 ? -3.238 4.630 3.555 1.00 94.31 94 HIS A O 1
ATOM 735 N N . SER A 1 95 ? -1.226 4.116 2.680 1.00 94.62 95 SER A N 1
ATOM 736 C CA . SER A 1 95 ? -1.250 5.158 1.651 1.00 94.62 95 SER A CA 1
ATOM 737 C C . SER A 1 95 ? -2.408 4.943 0.670 1.00 94.62 95 SER A C 1
ATOM 739 O O . SER A 1 95 ? -3.219 5.849 0.456 1.00 94.62 95 SER A O 1
ATOM 741 N N . THR A 1 96 ? -2.582 3.716 0.173 1.00 94.38 96 THR A N 1
ATOM 742 C CA . THR A 1 96 ? -3.688 3.364 -0.730 1.00 94.38 96 THR A CA 1
ATOM 743 C C . THR A 1 96 ? -5.045 3.503 -0.048 1.00 94.38 96 THR A C 1
ATOM 745 O O . THR A 1 96 ? -5.995 3.994 -0.663 1.00 94.38 96 THR A O 1
ATOM 748 N N . ARG A 1 97 ? -5.143 3.142 1.238 1.00 93.12 97 ARG A N 1
ATOM 749 C CA . ARG A 1 97 ? -6.369 3.288 2.031 1.00 93.12 97 ARG A CA 1
ATOM 750 C C . ARG A 1 97 ? -6.757 4.748 2.243 1.00 93.12 97 ARG A C 1
ATOM 752 O O . ARG A 1 97 ? -7.944 5.064 2.199 1.00 93.12 97 ARG A O 1
ATOM 759 N N . GLN A 1 98 ? -5.782 5.622 2.476 1.00 93.62 98 GLN A N 1
ATOM 760 C CA . GLN A 1 98 ? -6.017 7.061 2.614 1.00 93.62 98 GLN A CA 1
ATOM 761 C C . GLN A 1 98 ? -6.519 7.674 1.304 1.00 93.62 98 GLN A C 1
ATOM 763 O O . GLN A 1 98 ? -7.437 8.487 1.333 1.00 93.62 98 GLN A O 1
ATOM 768 N N . ALA A 1 99 ? -5.987 7.237 0.159 1.00 92.56 99 ALA A N 1
ATOM 769 C CA . ALA A 1 99 ? -6.476 7.669 -1.149 1.00 92.56 99 ALA A CA 1
ATOM 770 C C . ALA A 1 99 ? -7.860 7.084 -1.503 1.00 92.56 99 ALA A C 1
ATOM 772 O O . ALA A 1 99 ? -8.619 7.702 -2.245 1.00 92.56 99 ALA A O 1
ATOM 773 N N . ASN A 1 100 ? -8.210 5.908 -0.964 1.00 92.56 100 ASN A N 1
ATOM 774 C CA . ASN A 1 100 ? -9.408 5.146 -1.334 1.00 92.56 100 ASN A CA 1
ATOM 775 C C . ASN A 1 100 ? -10.260 4.759 -0.114 1.00 92.56 100 ASN A C 1
ATOM 777 O O . ASN A 1 100 ? -10.583 3.588 0.102 1.00 92.56 100 ASN A O 1
ATOM 781 N N . MET A 1 101 ? -10.657 5.749 0.690 1.00 90.44 101 MET A N 1
ATOM 782 C CA . MET A 1 101 ? -11.373 5.508 1.953 1.00 90.44 101 MET A CA 1
ATOM 783 C C . MET A 1 101 ? -12.728 4.799 1.786 1.00 90.44 101 MET A C 1
ATOM 785 O O . MET A 1 101 ? -13.167 4.111 2.707 1.00 90.44 101 MET A O 1
ATOM 789 N N . SER A 1 102 ? -13.378 4.949 0.628 1.00 92.88 102 SER A N 1
ATOM 790 C CA . SER A 1 102 ? -14.676 4.334 0.311 1.00 92.88 102 SER A CA 1
ATOM 791 C C . SER A 1 102 ? -14.582 2.876 -0.141 1.00 92.88 102 SER A C 1
ATOM 793 O O . SER A 1 102 ? -15.604 2.200 -0.250 1.00 92.88 102 SER A O 1
ATOM 795 N N . LYS A 1 103 ? -13.377 2.381 -0.436 1.00 93.56 103 LYS A N 1
ATOM 796 C CA . LYS A 1 103 ? -13.168 1.014 -0.923 1.00 93.56 103 LYS A CA 1
ATOM 797 C C . LYS A 1 103 ? -13.039 0.032 0.237 1.00 93.56 103 LYS A C 1
ATOM 799 O O . LYS A 1 103 ? -12.934 0.437 1.392 1.00 93.56 103 LYS A O 1
ATOM 804 N N . SER A 1 104 ? -13.068 -1.267 -0.041 1.00 93.25 104 SER A N 1
ATOM 805 C CA . SER A 1 104 ? -12.775 -2.299 0.960 1.00 93.25 104 SER A CA 1
ATOM 806 C C . SER A 1 104 ? -11.263 -2.410 1.202 1.00 93.25 104 SER A C 1
ATOM 808 O O . SER A 1 104 ? -10.456 -1.916 0.410 1.00 93.25 104 SER A O 1
ATOM 810 N N . MET A 1 105 ? -10.862 -3.032 2.316 1.00 91.31 105 MET A N 1
ATOM 811 C CA . MET A 1 105 ? -9.442 -3.284 2.602 1.00 91.31 105 MET A CA 1
ATOM 812 C C . MET A 1 105 ? -8.828 -4.260 1.587 1.00 91.31 105 MET A C 1
ATOM 814 O O . MET A 1 105 ? -7.692 -4.069 1.166 1.00 91.31 105 MET A O 1
ATOM 818 N N . ASP A 1 106 ? -9.604 -5.253 1.152 1.00 93.50 106 ASP A N 1
ATOM 819 C CA . ASP A 1 106 ? -9.173 -6.250 0.170 1.00 93.50 106 ASP A CA 1
ATOM 820 C C . ASP A 1 106 ? -8.889 -5.611 -1.198 1.00 93.50 106 ASP A C 1
ATOM 822 O O . ASP A 1 106 ? -7.810 -5.803 -1.750 1.00 93.50 106 ASP A O 1
ATOM 826 N N . TRP A 1 107 ? -9.765 -4.708 -1.662 1.00 95.44 107 TRP A N 1
ATOM 827 C CA . TRP A 1 107 ? -9.525 -3.929 -2.882 1.00 95.44 107 TRP A CA 1
ATOM 828 C C . TRP A 1 107 ? -8.244 -3.084 -2.787 1.00 95.44 107 TRP A C 1
ATOM 830 O O . TRP A 1 107 ? -7.487 -2.978 -3.749 1.00 95.44 107 TRP A O 1
ATOM 840 N N . CYS A 1 108 ? -7.967 -2.491 -1.615 1.00 95.50 108 CYS A N 1
ATOM 841 C CA . CYS A 1 108 ? -6.733 -1.726 -1.408 1.00 95.50 108 CYS A CA 1
ATOM 842 C C . CYS A 1 108 ? -5.491 -2.624 -1.511 1.00 95.50 108 CYS A C 1
ATOM 844 O O . CYS A 1 108 ? -4.477 -2.192 -2.055 1.00 95.50 108 CYS A O 1
ATOM 846 N N . ALA A 1 109 ? -5.565 -3.859 -1.008 1.00 95.25 109 ALA A N 1
ATOM 847 C CA . ALA A 1 109 ? -4.471 -4.818 -1.095 1.00 95.25 109 ALA A CA 1
ATOM 848 C C . ALA A 1 109 ? -4.220 -5.268 -2.539 1.00 95.25 109 ALA A C 1
ATOM 850 O O . ALA A 1 109 ? -3.076 -5.240 -2.992 1.00 95.25 109 ALA A O 1
ATOM 851 N N . GLU A 1 110 ? -5.279 -5.609 -3.276 1.00 96.56 110 GLU A N 1
ATOM 852 C CA . GLU A 1 110 ? -5.194 -5.958 -4.699 1.00 96.56 110 GLU A CA 1
ATOM 853 C C . GLU A 1 110 ? -4.590 -4.823 -5.521 1.00 96.56 110 GLU A C 1
ATOM 855 O O . GLU A 1 110 ? -3.709 -5.063 -6.346 1.00 96.56 110 GLU A O 1
ATOM 860 N N . LYS A 1 111 ? -4.996 -3.575 -5.252 1.00 96.31 111 LYS A N 1
ATOM 861 C CA . LYS A 1 111 ? -4.462 -2.425 -5.978 1.00 96.31 111 LYS A CA 1
ATOM 862 C C . LYS A 1 111 ? -2.962 -2.233 -5.749 1.00 96.31 111 LYS A C 1
ATOM 864 O O . LYS A 1 111 ? -2.232 -1.988 -6.703 1.00 96.31 111 LYS A O 1
ATOM 869 N N . VAL A 1 112 ? -2.498 -2.389 -4.507 1.00 96.50 112 VAL A N 1
ATOM 870 C CA . VAL A 1 112 ? -1.063 -2.324 -4.180 1.00 96.50 112 VAL A CA 1
ATOM 871 C C . VAL A 1 112 ? -0.288 -3.434 -4.890 1.00 96.50 112 VAL A C 1
ATOM 873 O O . VAL A 1 112 ? 0.800 -3.185 -5.403 1.00 96.50 112 VAL A O 1
ATOM 876 N N . ILE A 1 113 ? -0.835 -4.651 -4.940 1.00 96.06 113 ILE A N 1
ATOM 877 C CA . ILE A 1 113 ? -0.206 -5.775 -5.646 1.00 96.06 113 ILE A CA 1
ATOM 878 C C . ILE A 1 113 ? -0.119 -5.482 -7.149 1.00 96.06 113 ILE A C 1
ATOM 880 O O . ILE A 1 113 ? 0.942 -5.678 -7.736 1.00 96.06 113 ILE A O 1
ATOM 884 N N . ASP A 1 114 ? -1.191 -4.975 -7.758 1.00 96.56 114 ASP A N 1
ATOM 885 C CA . ASP A 1 114 ? -1.216 -4.570 -9.169 1.00 96.56 114 ASP A CA 1
ATOM 886 C C . ASP A 1 114 ? -0.154 -3.504 -9.476 1.00 96.56 114 ASP A C 1
ATOM 888 O O . ASP A 1 114 ? 0.604 -3.646 -10.435 1.00 96.56 114 ASP A O 1
ATOM 892 N N . ASP A 1 115 ? -0.019 -2.491 -8.616 1.00 94.44 115 ASP A N 1
ATOM 893 C CA . ASP A 1 115 ? 0.992 -1.441 -8.776 1.00 94.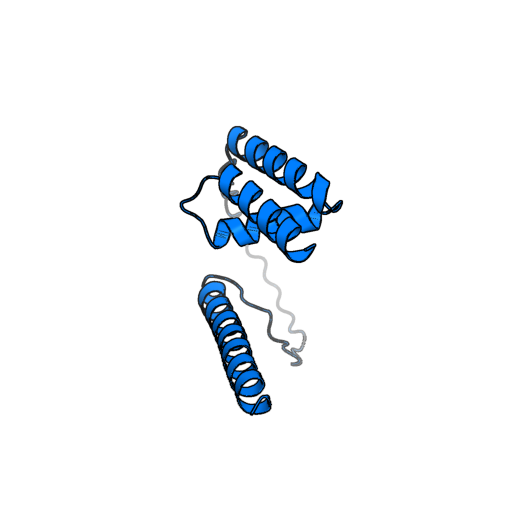44 115 ASP A CA 1
ATOM 894 C C . ASP A 1 115 ? 2.424 -2.003 -8.679 1.00 94.44 115 ASP A C 1
ATOM 896 O O . ASP A 1 115 ? 3.270 -1.667 -9.508 1.00 94.44 115 ASP A O 1
ATOM 900 N N . ILE A 1 116 ? 2.689 -2.929 -7.747 1.00 93.81 116 ILE A N 1
ATOM 901 C CA . ILE A 1 116 ? 3.990 -3.619 -7.639 1.00 93.81 116 ILE A CA 1
ATOM 902 C C . ILE A 1 116 ? 4.268 -4.476 -8.882 1.00 93.81 116 ILE A C 1
ATOM 904 O O . ILE A 1 116 ? 5.389 -4.500 -9.390 1.00 93.81 116 ILE A O 1
ATOM 908 N N . LEU A 1 117 ? 3.268 -5.213 -9.371 1.00 93.88 117 LEU A N 1
ATOM 909 C CA . LEU A 1 117 ? 3.408 -6.063 -10.556 1.00 93.88 117 LEU A CA 1
ATOM 910 C C . LEU A 1 117 ? 3.569 -5.250 -11.842 1.00 93.88 117 LEU A C 1
ATOM 912 O O . LEU A 1 117 ? 4.134 -5.754 -12.813 1.00 93.88 117 LEU A O 1
ATOM 916 N N . ARG A 1 118 ? 3.042 -4.028 -11.877 1.00 95.00 118 ARG A N 1
ATOM 917 C CA . ARG A 1 118 ? 3.208 -3.101 -12.993 1.00 95.00 118 ARG A CA 1
ATOM 918 C C . ARG A 1 118 ? 4.596 -2.472 -13.003 1.00 95.00 118 ARG A C 1
ATOM 920 O O . ARG A 1 118 ? 5.167 -2.371 -14.075 1.00 95.00 118 ARG A O 1
ATOM 927 N N . ASP A 1 119 ? 5.131 -2.100 -11.844 1.00 92.88 119 ASP A N 1
ATOM 928 C CA . ASP A 1 119 ? 6.480 -1.525 -11.714 1.00 92.88 119 ASP A CA 1
ATOM 929 C C . ASP A 1 119 ? 7.590 -2.521 -12.103 1.00 92.88 119 ASP A C 1
ATOM 931 O O . ASP A 1 119 ? 8.653 -2.142 -12.582 1.00 92.88 119 ASP A O 1
ATOM 935 N N . ARG A 1 120 ? 7.328 -3.824 -11.940 1.00 84.56 120 ARG A N 1
ATOM 936 C CA . ARG A 1 120 ? 8.252 -4.904 -12.326 1.00 84.56 120 ARG A CA 1
ATOM 937 C C . ARG A 1 120 ? 8.212 -5.290 -13.809 1.00 84.56 120 ARG A C 1
ATOM 939 O O . ARG A 1 120 ? 8.978 -6.173 -14.196 1.00 84.56 120 ARG A O 1
ATOM 946 N N . ARG A 1 121 ? 7.300 -4.722 -14.599 1.00 76.44 121 ARG A N 1
ATOM 947 C CA . ARG A 1 121 ? 7.172 -4.980 -16.040 1.00 76.44 121 ARG A CA 1
ATOM 948 C C . ARG A 1 121 ? 7.823 -3.870 -16.843 1.00 76.44 121 ARG A C 1
ATOM 950 O O . ARG A 1 121 ? 8.500 -4.228 -17.828 1.00 76.44 121 ARG A O 1
#

pLDDT: mean 76.95, std 17.89, range [41.31, 96.56]

Secondary structure (DSSP, 8-state):
--HHHHHHHHHHHHHHHHHHHHHHHHHHTTS-----------------------PPP--------HHHHHHHHHHHHHHHHHHS-HHHHHHHHHHHHHHTTTS-HHHHHHHHHHHHHHHT-

Foldseek 3Di:
DPVVVVVVVVVVVVVVVVVVVVVVVVVPVVDDPDDDDDPDDDDDDDDDDDDDDDDDDPDPPPPDPPVVVVLLVVLLVLLCVLVVDSVVSNVQLVVLCVVCVPDDSNVSSVVSVVVSVVVVD

Organism: NCBI:txid268115